Protein AF-A0ABC8QI54-F1 (afdb_monomer)

Nearest PDB structures (foldseek):
  8z7k-assembly1_A  TM=2.909E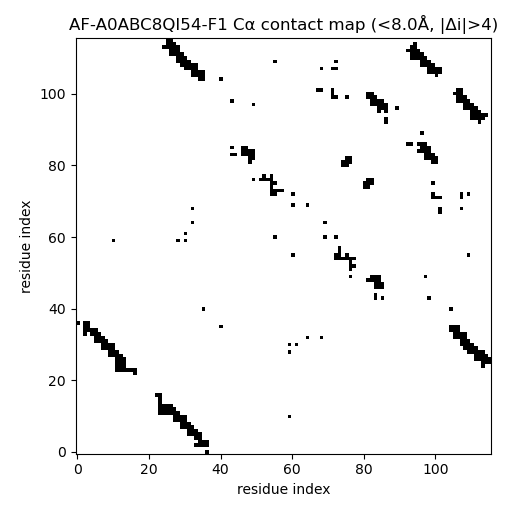-01  e=2.746E+00  Burkholderia pseudomallei K96243
  8z7k-assembly2_B  TM=2.980E-01  e=3.506E+00  Burkholderia pseudomallei K96243
  3byq-assembly1_B  TM=2.639E-01  e=9.319E+00  Bordetella bronchiseptica RB50

Mean predicted aligned error: 6.48 Å

Solvent-accessible surface area (backbone atoms only — not comparable to full-atom values): 6797 Å² total; per-residue (Å²): 133,82,68,87,45,73,50,72,47,82,49,37,40,62,82,68,80,84,87,82,87,87,77,64,65,54,22,33,32,40,37,33,44,36,33,61,60,84,66,49,51,55,60,54,70,69,35,54,64,58,87,63,65,70,57,59,61,71,87,71,57,53,88,86,52,52,71,71,54,45,50,44,48,52,35,29,34,42,94,88,39,59,32,21,39,43,45,89,76,46,95,57,85,44,78,42,27,39,40,26,75,53,73,97,64,27,32,40,36,45,36,29,55,41,63,125

Organism: NCBI:txid3058602

Sequence (116 aa):
MPPAAARFEIATLPERNDEGVPGPTDYVALIAAIRPQGPDNAIIANQPRIGEAAAVPEAFLRAWLSEAEKDALQRAAAPGGTAYNIRALTSQAAKRAIAVPLNAGEWVLYIEYVAP

Structure (mmCIF, N/CA/C/O backbone):
data_AF-A0ABC8QI54-F1
#
_entry.id   AF-A0ABC8QI54-F1
#
loop_
_atom_site.group_PDB
_atom_site.id
_atom_site.type_symbol
_atom_site.label_atom_id
_atom_site.label_alt_id
_atom_site.label_comp_id
_atom_site.label_asym_id
_atom_site.label_entity_id
_atom_site.label_seq_id
_atom_site.pdbx_PDB_ins_code
_atom_site.Cartn_x
_atom_site.Cartn_y
_atom_site.Cartn_z
_atom_site.occupancy
_atom_site.B_iso_or_equiv
_atom_site.auth_seq_id
_atom_site.auth_comp_id
_atom_site.auth_asym_id
_atom_site.auth_atom_id
_atom_site.pdbx_PDB_model_num
ATOM 1 N N . MET A 1 1 ? -9.723 -14.906 12.810 1.00 39.00 1 MET A N 1
ATOM 2 C CA . MET A 1 1 ? -10.671 -14.689 11.694 1.00 39.00 1 MET A CA 1
ATOM 3 C C . MET A 1 1 ? -9.862 -14.337 10.456 1.00 39.00 1 MET A C 1
ATOM 5 O O . MET A 1 1 ? -8.956 -13.527 10.605 1.00 39.00 1 MET A O 1
ATOM 9 N N . PRO A 1 2 ? -10.124 -14.938 9.283 1.00 41.06 2 PRO A N 1
ATOM 10 C CA . PRO A 1 2 ? -9.490 -14.514 8.035 1.00 41.06 2 PRO A CA 1
ATOM 11 C C . PRO A 1 2 ? -9.999 -13.115 7.612 1.00 41.06 2 PRO A C 1
ATOM 13 O O . PRO A 1 2 ? -11.083 -12.715 8.048 1.00 41.06 2 PRO A O 1
ATOM 16 N N . PRO A 1 3 ? -9.238 -12.352 6.803 1.00 44.66 3 PRO A N 1
ATOM 17 C CA . PRO A 1 3 ? -9.629 -11.010 6.365 1.00 44.66 3 PRO A CA 1
ATOM 18 C C . PRO A 1 3 ? -10.885 -11.050 5.479 1.00 44.66 3 PRO A C 1
ATOM 20 O O . PRO A 1 3 ? -11.038 -11.951 4.658 1.00 44.66 3 PRO A O 1
ATOM 23 N N . ALA A 1 4 ? -11.779 -10.065 5.632 1.00 62.03 4 ALA A N 1
ATOM 24 C CA . ALA A 1 4 ? -13.063 -10.029 4.919 1.00 62.03 4 ALA A CA 1
ATOM 25 C C . ALA A 1 4 ? -12.923 -9.768 3.403 1.00 62.03 4 ALA A C 1
ATOM 27 O O . ALA A 1 4 ? -13.813 -10.127 2.640 1.00 62.03 4 ALA A O 1
ATOM 28 N N . ALA A 1 5 ? -11.811 -9.171 2.967 1.00 67.75 5 ALA A N 1
ATOM 29 C CA . ALA A 1 5 ? -11.361 -9.112 1.579 1.00 67.75 5 ALA A CA 1
ATOM 30 C C . ALA A 1 5 ? -9.890 -8.671 1.569 1.00 67.75 5 ALA A C 1
ATOM 32 O O . ALA A 1 5 ? -9.529 -7.686 2.220 1.00 67.75 5 ALA A O 1
ATOM 33 N N . ALA A 1 6 ? -9.045 -9.412 0.859 1.00 80.06 6 ALA A N 1
ATOM 34 C CA . ALA A 1 6 ? -7.664 -9.037 0.594 1.00 80.06 6 ALA A CA 1
ATOM 35 C C . ALA A 1 6 ? -7.330 -9.431 -0.844 1.00 80.06 6 ALA A C 1
ATOM 37 O O . ALA A 1 6 ? -7.489 -10.593 -1.221 1.00 80.06 6 ALA A O 1
ATOM 38 N N . ARG A 1 7 ? -6.868 -8.469 -1.641 1.00 90.25 7 ARG A N 1
ATOM 39 C CA . ARG A 1 7 ? -6.270 -8.725 -2.952 1.00 90.25 7 ARG A CA 1
ATOM 40 C C . ARG A 1 7 ? -4.844 -8.219 -2.915 1.00 90.25 7 ARG A C 1
ATOM 42 O O . ARG A 1 7 ? -4.617 -7.089 -2.499 1.00 90.25 7 ARG A O 1
ATOM 49 N N . PHE A 1 8 ? -3.896 -9.054 -3.311 1.00 92.62 8 PHE A N 1
ATOM 50 C CA . PHE A 1 8 ? -2.489 -8.694 -3.299 1.00 92.62 8 PHE A CA 1
ATOM 51 C C . PHE A 1 8 ? -1.757 -9.271 -4.501 1.00 92.62 8 PHE A C 1
ATOM 53 O O . PHE A 1 8 ? -2.177 -10.271 -5.083 1.00 92.62 8 PHE A O 1
ATOM 60 N N . GLU A 1 9 ? -0.655 -8.628 -4.850 1.00 91.75 9 GLU A N 1
ATOM 61 C CA . GLU A 1 9 ? 0.228 -9.025 -5.933 1.00 91.75 9 GLU A CA 1
ATOM 62 C C . GLU A 1 9 ? 1.667 -8.701 -5.542 1.00 91.75 9 GLU A C 1
ATOM 64 O O . GLU A 1 9 ? 1.947 -7.609 -5.045 1.00 91.75 9 GLU A O 1
ATOM 69 N N . ILE A 1 10 ? 2.572 -9.652 -5.764 1.00 89.12 10 ILE A N 1
ATOM 70 C CA . ILE A 1 10 ? 4.007 -9.374 -5.761 1.00 89.12 10 ILE A CA 1
ATOM 71 C C . ILE A 1 10 ? 4.362 -8.973 -7.187 1.00 89.12 10 ILE A C 1
ATOM 73 O O . ILE A 1 10 ? 4.181 -9.759 -8.113 1.00 89.12 10 ILE A O 1
ATOM 77 N N . ALA A 1 11 ? 4.853 -7.753 -7.342 1.00 86.12 11 ALA A N 1
ATOM 78 C CA . ALA A 1 11 ? 5.286 -7.191 -8.602 1.00 86.12 11 ALA A CA 1
ATOM 79 C C . ALA A 1 11 ? 6.799 -6.984 -8.581 1.00 86.12 11 ALA A C 1
ATOM 81 O O . ALA A 1 11 ? 7.394 -6.611 -7.565 1.00 86.12 11 ALA A O 1
ATOM 82 N N . THR A 1 12 ? 7.415 -7.199 -9.732 1.00 85.31 12 THR A N 1
ATOM 83 C CA . THR A 1 12 ? 8.854 -7.070 -9.927 1.00 85.31 12 THR A CA 1
ATOM 84 C C . THR A 1 12 ? 9.132 -6.208 -11.146 1.00 85.31 12 THR A C 1
ATOM 86 O O . THR A 1 12 ? 8.425 -6.352 -12.140 1.00 85.31 12 THR A O 1
ATOM 89 N N . LEU A 1 13 ? 10.147 -5.343 -11.107 1.00 78.62 13 LEU A N 1
ATOM 90 C CA . LEU A 1 13 ? 10.568 -4.575 -12.283 1.00 78.62 13 LEU A CA 1
ATOM 91 C C . LEU A 1 13 ? 11.963 -5.013 -12.767 1.00 78.62 13 LEU A C 1
ATOM 93 O O . LEU A 1 13 ? 12.855 -5.167 -11.927 1.00 78.62 13 LEU A O 1
ATOM 97 N N . PRO A 1 14 ? 12.154 -5.168 -14.095 1.00 74.81 14 PRO A N 1
ATOM 98 C CA . PRO A 1 14 ? 11.099 -5.201 -15.118 1.00 74.81 14 PRO A CA 1
ATOM 99 C C . PRO A 1 14 ? 10.179 -6.433 -14.954 1.00 74.81 14 PRO A C 1
ATOM 101 O O . PRO A 1 14 ? 10.584 -7.460 -14.416 1.00 74.81 14 PRO A O 1
ATOM 104 N N . GLU A 1 15 ? 8.919 -6.329 -15.395 1.00 70.44 15 GLU A N 1
ATOM 105 C CA . GLU A 1 15 ? 7.935 -7.428 -15.273 1.00 70.44 15 GLU A CA 1
ATOM 106 C C . GLU A 1 15 ? 8.115 -8.528 -16.319 1.00 70.44 15 GLU A C 1
ATOM 108 O O . GLU A 1 15 ? 7.675 -9.662 -16.130 1.00 70.44 15 GLU A O 1
ATOM 113 N N . ARG A 1 16 ? 8.732 -8.186 -17.450 1.00 67.56 16 ARG A N 1
ATOM 114 C CA . ARG A 1 16 ? 9.054 -9.118 -18.525 1.00 67.56 16 ARG A CA 1
ATOM 115 C C . ARG A 1 16 ? 10.549 -9.097 -18.754 1.00 67.56 16 ARG A C 1
ATOM 117 O O . ARG A 1 16 ? 11.149 -8.031 -18.854 1.00 67.56 16 ARG A O 1
ATOM 124 N N . ASN A 1 17 ? 11.099 -10.295 -18.869 1.00 60.59 17 ASN A N 1
ATOM 125 C CA . ASN A 1 17 ? 12.465 -10.523 -19.296 1.00 60.59 17 ASN A CA 1
ATOM 126 C C . ASN A 1 17 ? 12.377 -11.098 -20.705 1.00 60.59 17 ASN A C 1
ATOM 128 O O . ASN A 1 17 ? 11.997 -12.261 -20.858 1.00 60.59 17 ASN A O 1
ATOM 132 N N . ASP A 1 18 ? 12.667 -10.295 -21.723 1.00 59.47 18 ASP A N 1
ATOM 133 C CA . ASP A 1 18 ? 12.796 -10.835 -23.074 1.00 59.47 18 ASP A CA 1
ATOM 134 C C . ASP A 1 18 ? 14.065 -11.724 -23.142 1.00 59.47 18 ASP A C 1
ATOM 136 O O . ASP A 1 18 ? 15.102 -11.393 -22.572 1.00 59.47 18 ASP A O 1
ATOM 140 N N . GLU A 1 19 ? 13.881 -12.911 -23.737 1.00 48.25 19 GLU A N 1
ATOM 141 C CA . GLU A 1 19 ? 14.729 -14.117 -23.896 1.00 48.25 19 GLU A CA 1
ATOM 142 C C . GLU A 1 19 ? 16.071 -14.246 -23.120 1.00 48.25 19 GLU A C 1
ATOM 144 O O . GLU A 1 19 ? 17.074 -13.627 -23.464 1.00 48.25 19 GLU A O 1
ATOM 149 N N . GLY A 1 20 ? 16.131 -15.199 -22.159 1.00 49.34 20 GLY A N 1
ATOM 150 C CA . GLY A 1 20 ? 17.398 -15.798 -21.670 1.00 49.34 20 GLY A CA 1
ATOM 151 C C . GLY A 1 20 ? 17.681 -15.861 -20.149 1.00 49.34 20 GLY A C 1
ATOM 152 O O . GLY A 1 20 ? 18.794 -16.222 -19.793 1.00 49.34 20 GLY A O 1
ATOM 153 N N . VAL A 1 21 ? 16.713 -15.504 -19.284 1.00 47.28 21 VAL A N 1
ATOM 154 C CA . VAL A 1 21 ? 16.605 -15.609 -17.788 1.00 47.28 21 VAL A CA 1
ATOM 155 C C . VAL A 1 21 ? 17.874 -16.031 -16.996 1.00 47.28 21 VAL A C 1
ATOM 157 O O . VAL A 1 21 ? 18.279 -17.191 -17.099 1.00 47.28 21 VAL A O 1
ATOM 160 N N . PRO A 1 22 ? 18.453 -15.174 -16.113 1.00 49.12 22 PRO A N 1
ATOM 161 C CA . PRO A 1 22 ? 17.812 -14.674 -14.868 1.00 49.12 22 PRO A CA 1
ATOM 162 C C . PRO A 1 22 ? 17.962 -13.148 -14.638 1.00 49.12 22 PRO A C 1
ATOM 164 O O . PRO A 1 22 ? 18.954 -12.571 -15.054 1.00 49.12 22 PRO A O 1
ATOM 167 N N . GLY A 1 23 ? 17.079 -12.399 -13.961 1.00 53.88 23 GLY A N 1
ATOM 168 C CA . GLY A 1 23 ? 15.827 -12.650 -13.232 1.00 53.88 23 GLY A CA 1
ATOM 169 C C . GLY A 1 23 ? 15.158 -11.295 -12.870 1.00 53.88 23 GLY A C 1
ATOM 170 O O . GLY A 1 23 ? 15.750 -10.248 -13.122 1.00 53.88 23 GLY A O 1
ATOM 171 N N . PRO A 1 24 ? 13.922 -11.269 -12.336 1.00 59.00 24 PRO A N 1
ATOM 172 C CA . PRO A 1 24 ? 13.188 -10.025 -12.088 1.00 59.00 24 PRO A CA 1
ATOM 173 C C . PRO A 1 24 ? 13.525 -9.426 -10.708 1.00 59.00 24 PRO A C 1
ATOM 175 O O . PRO A 1 24 ? 12.831 -9.706 -9.732 1.00 59.00 24 PRO A O 1
ATOM 178 N N . THR A 1 25 ? 14.620 -8.670 -10.569 1.00 62.56 25 THR A N 1
ATOM 179 C CA . THR A 1 25 ? 15.130 -8.345 -9.214 1.00 62.56 25 THR A CA 1
ATOM 180 C C . THR A 1 25 ? 15.794 -6.986 -9.011 1.00 62.56 25 THR A C 1
ATOM 182 O O . THR A 1 25 ? 16.386 -6.783 -7.955 1.00 62.56 25 THR A O 1
ATOM 185 N N . ASP A 1 26 ? 15.663 -6.020 -9.919 1.00 67.81 26 ASP A N 1
ATOM 186 C CA . ASP A 1 26 ? 16.087 -4.653 -9.564 1.00 67.81 26 ASP A CA 1
ATOM 187 C C . ASP A 1 26 ? 15.107 -4.027 -8.573 1.00 67.81 26 ASP A C 1
ATOM 189 O O . ASP A 1 26 ? 15.486 -3.275 -7.676 1.00 67.81 26 ASP A O 1
ATOM 193 N N . TYR A 1 27 ? 13.831 -4.383 -8.711 1.00 78.69 27 TYR A N 1
ATOM 194 C CA . TYR A 1 27 ? 12.774 -3.886 -7.855 1.00 78.69 27 TYR A CA 1
ATOM 195 C C . TYR A 1 27 ? 11.778 -4.993 -7.531 1.00 78.69 27 TYR A C 1
ATOM 197 O O . TYR A 1 27 ? 11.260 -5.633 -8.442 1.00 78.69 27 TYR A O 1
ATOM 205 N N . VAL A 1 28 ? 11.470 -5.194 -6.249 1.00 88.75 28 VAL A N 1
ATOM 206 C CA . VAL A 1 28 ? 10.458 -6.150 -5.780 1.00 88.75 28 VAL A CA 1
ATOM 207 C C . VAL A 1 28 ? 9.541 -5.456 -4.783 1.00 88.75 28 VAL A C 1
ATOM 209 O O . VAL A 1 28 ? 10.008 -4.973 -3.747 1.00 88.75 28 VAL A O 1
ATOM 212 N N . ALA A 1 29 ? 8.238 -5.446 -5.067 1.00 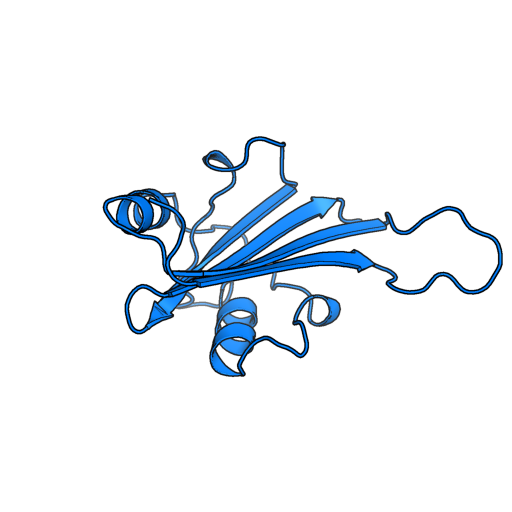91.50 29 ALA A N 1
ATOM 213 C CA . ALA A 1 29 ? 7.232 -4.882 -4.181 1.00 91.50 29 ALA A CA 1
ATOM 214 C C . ALA A 1 29 ? 5.985 -5.769 -4.050 1.00 91.50 29 ALA A C 1
ATOM 216 O O . ALA A 1 29 ? 5.540 -6.390 -5.008 1.00 91.50 29 ALA A O 1
ATOM 217 N N . LEU A 1 30 ? 5.389 -5.796 -2.861 1.00 93.94 30 LEU A N 1
ATOM 218 C CA . LEU A 1 30 ? 4.036 -6.283 -2.619 1.00 93.94 30 LEU A CA 1
ATOM 219 C C . LEU A 1 30 ? 3.073 -5.095 -2.656 1.00 93.94 30 LEU A C 1
ATOM 221 O O . LEU A 1 30 ? 3.249 -4.125 -1.917 1.00 93.94 30 LEU A O 1
ATOM 225 N N . ILE A 1 31 ? 2.024 -5.209 -3.462 1.00 94.88 31 ILE A N 1
ATOM 226 C CA . ILE A 1 31 ? 0.890 -4.286 -3.469 1.00 94.88 31 ILE A CA 1
ATOM 227 C C . ILE A 1 31 ? -0.326 -5.037 -2.954 1.00 94.88 31 ILE A C 1
ATOM 229 O O . ILE A 1 31 ? -0.591 -6.153 -3.400 1.00 94.88 31 ILE A O 1
ATOM 233 N N . ALA A 1 32 ? -1.078 -4.442 -2.031 1.00 94.88 32 ALA A N 1
ATOM 234 C CA . ALA A 1 32 ? -2.287 -5.062 -1.503 1.00 94.88 32 ALA A CA 1
ATOM 235 C C . ALA A 1 32 ? -3.405 -4.046 -1.267 1.00 94.88 32 ALA A C 1
ATOM 237 O O . ALA A 1 32 ? -3.146 -2.952 -0.787 1.00 94.88 32 ALA A O 1
ATOM 238 N N . ALA A 1 33 ? -4.646 -4.437 -1.533 1.00 94.44 33 ALA A N 1
ATOM 239 C CA . ALA A 1 33 ? -5.849 -3.768 -1.054 1.00 94.44 33 ALA A CA 1
ATOM 240 C C . ALA A 1 33 ? -6.502 -4.660 0.005 1.00 94.44 33 ALA A C 1
ATOM 242 O O . ALA A 1 33 ? -6.768 -5.842 -0.249 1.00 94.44 33 ALA A O 1
ATOM 243 N N . ILE A 1 34 ? -6.710 -4.123 1.207 1.00 93.06 34 ILE A N 1
ATOM 244 C CA . ILE A 1 34 ? -7.158 -4.892 2.369 1.00 93.06 34 ILE A CA 1
ATOM 245 C C . ILE A 1 34 ? -8.260 -4.173 3.144 1.00 93.06 34 ILE A C 1
ATOM 247 O O . ILE A 1 34 ? -8.313 -2.946 3.212 1.00 93.06 34 ILE A O 1
ATOM 251 N N . ARG A 1 35 ? -9.094 -4.965 3.820 1.00 92.62 35 ARG A N 1
ATOM 252 C CA . ARG A 1 35 ? -10.024 -4.490 4.850 1.00 92.62 35 ARG A CA 1
ATOM 253 C C . ARG A 1 35 ? -9.735 -5.202 6.181 1.00 92.62 35 ARG A C 1
ATOM 255 O O . ARG A 1 35 ? -10.301 -6.279 6.422 1.00 92.62 35 ARG A O 1
ATOM 262 N N . PRO A 1 36 ? -8.838 -4.649 7.024 1.00 87.00 36 PRO A N 1
ATOM 263 C CA . PRO A 1 36 ? -8.477 -5.234 8.312 1.00 87.00 36 PRO A CA 1
ATOM 264 C C . PRO A 1 36 ? -9.709 -5.437 9.199 1.00 87.00 36 PRO A C 1
ATOM 266 O O . PRO A 1 36 ? -10.682 -4.689 9.107 1.00 87.00 36 PRO A O 1
ATOM 269 N N . GLN A 1 37 ? -9.682 -6.458 10.055 1.00 82.75 37 GLN A N 1
ATOM 270 C CA . GLN A 1 37 ? -10.777 -6.771 10.975 1.00 82.75 37 GLN A CA 1
ATOM 271 C C . GLN A 1 37 ? -10.335 -6.553 12.421 1.00 82.75 37 GLN A C 1
ATOM 273 O O . GLN A 1 37 ? -9.168 -6.726 12.763 1.00 82.75 37 GLN A O 1
ATOM 278 N N . GLY A 1 38 ? -11.283 -6.196 13.289 1.00 81.50 38 GLY A N 1
ATOM 279 C CA . GLY A 1 38 ? -11.005 -6.021 14.714 1.00 81.50 38 GLY A CA 1
ATOM 280 C C . GLY A 1 38 ? -9.916 -4.965 14.980 1.00 81.50 38 GLY A C 1
ATOM 281 O O . GLY A 1 38 ? -10.002 -3.863 14.433 1.00 81.50 38 GLY A O 1
ATOM 282 N N . PRO A 1 39 ? -8.911 -5.253 15.830 1.00 86.56 39 PRO A N 1
ATOM 283 C CA . PRO A 1 39 ? -7.928 -4.257 16.254 1.00 86.56 39 PRO A CA 1
ATOM 284 C C . PRO A 1 39 ? -6.892 -3.909 15.175 1.00 86.56 39 PRO A C 1
ATOM 286 O O . PRO A 1 39 ? -6.188 -2.913 15.328 1.00 86.56 39 PRO A O 1
ATOM 289 N N . ASP A 1 40 ? -6.799 -4.674 14.084 1.00 87.94 40 ASP A N 1
ATOM 290 C CA . ASP A 1 40 ? -5.733 -4.531 13.083 1.00 87.94 40 ASP A CA 1
ATOM 291 C C . ASP A 1 40 ? -5.718 -3.144 12.425 1.00 87.94 40 ASP A C 1
ATOM 293 O O . ASP A 1 40 ? -4.656 -2.580 12.163 1.00 87.94 40 ASP A O 1
ATOM 297 N N . ASN A 1 41 ? -6.895 -2.537 12.242 1.00 89.25 41 ASN A N 1
ATOM 298 C CA . ASN A 1 41 ? -7.017 -1.163 11.755 1.00 89.25 41 ASN A CA 1
ATOM 299 C C . ASN A 1 41 ? -6.298 -0.161 12.678 1.00 89.25 41 ASN A C 1
ATOM 301 O O . ASN A 1 41 ? -5.595 0.734 12.213 1.00 89.25 41 ASN A O 1
ATOM 305 N N . ALA A 1 42 ? -6.441 -0.337 13.995 1.00 91.25 42 ALA A N 1
ATOM 306 C CA . ALA A 1 42 ? -5.769 0.498 14.984 1.00 91.25 42 ALA A CA 1
ATOM 307 C C . ALA A 1 42 ? -4.262 0.207 15.041 1.00 91.25 42 ALA A C 1
ATOM 309 O O . ALA A 1 42 ? -3.474 1.131 15.212 1.00 91.25 42 ALA A O 1
ATOM 310 N N . ILE A 1 43 ? -3.844 -1.049 14.845 1.00 93.62 43 ILE A N 1
ATOM 311 C CA . ILE A 1 43 ? -2.421 -1.426 14.793 1.00 93.62 43 ILE A CA 1
ATOM 312 C C . ILE A 1 43 ? -1.704 -0.687 13.656 1.00 93.62 43 ILE A C 1
ATOM 314 O O . ILE A 1 43 ? -0.620 -0.139 13.876 1.00 93.62 43 ILE A O 1
ATOM 318 N N . ILE A 1 44 ? -2.318 -0.634 12.467 1.00 93.38 44 ILE A N 1
ATOM 319 C CA . ILE A 1 44 ? -1.785 0.101 11.310 1.00 93.38 44 ILE A CA 1
ATOM 320 C C . ILE A 1 44 ? -1.798 1.611 11.581 1.00 93.38 44 ILE A C 1
ATOM 322 O O . ILE A 1 44 ? -0.781 2.277 11.397 1.00 93.38 44 ILE A O 1
ATOM 326 N N . ALA A 1 45 ? -2.919 2.157 12.061 1.00 92.06 45 ALA A N 1
ATOM 327 C CA . ALA A 1 45 ? -3.069 3.594 12.300 1.00 92.06 45 ALA A CA 1
ATOM 328 C C . ALA A 1 45 ? -2.175 4.143 13.432 1.00 92.06 45 ALA A C 1
ATOM 330 O O . ALA A 1 45 ? -1.900 5.341 13.459 1.00 92.06 45 ALA A O 1
ATOM 331 N N . ASN A 1 46 ? -1.713 3.285 14.346 1.00 95.25 46 ASN A N 1
ATOM 332 C CA . ASN A 1 46 ? -0.780 3.641 15.418 1.00 95.25 46 ASN A CA 1
ATOM 333 C C . ASN A 1 46 ? 0.691 3.634 14.975 1.00 95.25 46 ASN A C 1
ATOM 335 O O . ASN A 1 46 ? 1.564 4.000 15.764 1.00 95.25 46 ASN A O 1
ATOM 339 N N . GLN A 1 47 ? 0.991 3.218 13.741 1.00 95.25 47 GLN A N 1
ATOM 340 C CA . GLN A 1 47 ? 2.348 3.321 13.216 1.00 95.25 47 GLN A CA 1
ATOM 341 C C . GLN A 1 47 ? 2.742 4.789 12.975 1.00 95.25 47 GLN A C 1
ATOM 343 O O . GLN A 1 47 ? 1.878 5.645 12.765 1.00 95.25 47 GLN A O 1
ATOM 348 N N . PRO A 1 48 ? 4.046 5.116 12.965 1.00 93.44 48 PRO A N 1
ATOM 349 C CA . PRO A 1 48 ? 4.501 6.456 12.613 1.00 93.44 48 PRO A CA 1
ATOM 350 C C . PRO A 1 48 ? 4.022 6.865 11.215 1.00 93.44 48 PRO A C 1
ATOM 352 O O . PRO A 1 48 ? 3.968 6.043 10.300 1.00 93.44 48 PRO A O 1
ATOM 355 N N . ARG A 1 49 ? 3.721 8.152 11.015 1.00 91.56 49 ARG A N 1
ATOM 356 C CA . ARG A 1 49 ? 3.501 8.705 9.669 1.00 91.56 49 ARG A CA 1
ATOM 357 C C . ARG A 1 49 ? 4.762 8.555 8.821 1.00 91.56 49 ARG A C 1
ATOM 359 O O . ARG A 1 49 ? 5.871 8.561 9.360 1.00 91.56 49 ARG A O 1
ATOM 366 N N . ILE A 1 50 ? 4.608 8.431 7.502 1.00 86.88 50 ILE A N 1
ATOM 367 C CA . ILE A 1 50 ? 5.784 8.442 6.624 1.00 86.88 50 ILE A CA 1
ATOM 368 C C . ILE A 1 50 ? 6.449 9.823 6.697 1.00 86.88 50 ILE A C 1
ATOM 370 O O . ILE A 1 50 ? 5.771 10.845 6.639 1.00 86.88 50 ILE A O 1
ATOM 374 N N . GLY A 1 51 ? 7.773 9.845 6.847 1.00 69.75 51 GLY A N 1
ATOM 375 C CA . GLY A 1 51 ? 8.587 11.054 6.671 1.00 69.75 51 GLY A CA 1
ATOM 376 C C . GLY A 1 51 ? 9.244 11.130 5.290 1.00 69.75 51 GLY A C 1
ATOM 377 O O . GLY A 1 51 ? 9.904 12.113 4.972 1.00 69.75 51 GLY A O 1
ATOM 378 N N . GLU A 1 52 ? 9.099 10.076 4.484 1.00 67.69 52 GLU A N 1
ATOM 379 C CA . GLU A 1 52 ? 9.705 9.950 3.160 1.00 67.69 52 GLU A CA 1
ATOM 380 C C . GLU A 1 52 ? 8.786 10.562 2.094 1.00 67.69 52 GLU A C 1
ATOM 382 O O . GLU A 1 52 ? 7.600 10.246 2.036 1.00 67.69 52 GLU A O 1
ATOM 387 N N . ALA A 1 53 ? 9.347 11.417 1.233 1.00 65.38 53 ALA A N 1
ATOM 388 C CA . ALA A 1 53 ? 8.616 12.137 0.183 1.00 65.38 53 ALA A CA 1
ATOM 389 C C . ALA A 1 53 ? 8.516 11.368 -1.152 1.00 65.38 53 ALA A C 1
ATOM 391 O O . ALA A 1 53 ? 7.974 11.881 -2.130 1.00 65.38 53 ALA A O 1
ATOM 392 N N . ALA A 1 54 ? 9.067 10.153 -1.232 1.00 80.50 54 ALA A N 1
ATOM 393 C CA . ALA A 1 54 ? 9.103 9.407 -2.482 1.00 80.50 54 ALA A CA 1
ATOM 394 C C . ALA A 1 54 ? 7.720 8.833 -2.818 1.00 80.50 54 ALA A C 1
ATOM 396 O O . ALA A 1 54 ? 7.153 8.062 -2.040 1.00 80.50 54 ALA A O 1
ATOM 397 N N . ALA A 1 55 ? 7.211 9.161 -4.005 1.00 84.62 55 ALA A N 1
ATOM 398 C CA . ALA A 1 55 ? 5.989 8.570 -4.537 1.00 84.62 55 ALA A CA 1
ATOM 399 C C . ALA A 1 55 ? 6.146 7.055 -4.769 1.00 84.62 55 ALA A C 1
ATOM 401 O O . ALA A 1 55 ? 7.259 6.522 -4.889 1.00 84.62 55 ALA A O 1
ATOM 402 N N . VAL A 1 56 ? 5.021 6.344 -4.820 1.00 88.56 56 VAL A N 1
ATOM 403 C CA . VAL A 1 56 ? 4.987 4.966 -5.325 1.00 88.56 56 VAL A CA 1
ATOM 404 C C . VAL A 1 56 ? 5.187 5.021 -6.844 1.00 88.56 56 VAL A C 1
ATOM 406 O O . VAL A 1 56 ? 4.476 5.788 -7.496 1.00 88.56 56 VAL A O 1
ATOM 409 N N . PRO A 1 57 ? 6.136 4.263 -7.426 1.00 87.44 57 PRO A N 1
ATOM 410 C CA .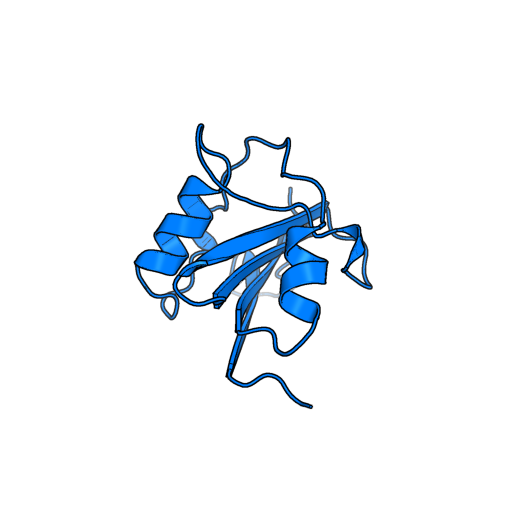 PRO A 1 57 ? 6.337 4.275 -8.871 1.00 87.44 57 PRO A CA 1
ATOM 411 C C . PRO A 1 57 ? 5.061 3.865 -9.609 1.00 87.44 57 PRO A C 1
ATOM 413 O O . PRO A 1 57 ? 4.429 2.874 -9.243 1.00 87.44 57 PRO A O 1
ATOM 416 N N . GLU A 1 58 ? 4.715 4.584 -10.679 1.00 89.06 58 GLU A N 1
ATOM 417 C CA . GLU A 1 58 ? 3.502 4.319 -11.471 1.00 89.06 58 GLU A CA 1
ATOM 418 C C . GLU A 1 58 ? 3.443 2.886 -11.988 1.00 89.06 58 GLU A C 1
ATOM 420 O O . GLU A 1 58 ? 2.373 2.283 -12.023 1.00 89.06 58 GLU A O 1
ATOM 425 N N . ALA A 1 59 ? 4.607 2.313 -12.306 1.00 86.38 59 ALA A N 1
ATOM 426 C CA . ALA A 1 59 ? 4.719 0.931 -12.731 1.00 86.38 59 ALA A CA 1
ATOM 427 C C . ALA A 1 59 ? 4.078 -0.033 -11.726 1.00 86.38 59 ALA A C 1
ATOM 429 O O . ALA A 1 59 ? 3.503 -1.014 -12.161 1.00 86.38 59 ALA A O 1
ATOM 430 N N . PHE A 1 60 ? 4.082 0.247 -10.415 1.00 89.25 60 PHE A N 1
ATOM 431 C CA . PHE A 1 60 ? 3.467 -0.604 -9.387 1.00 89.25 60 PHE A CA 1
ATOM 432 C C . PHE A 1 60 ? 1.957 -0.407 -9.201 1.00 89.25 60 PHE A C 1
ATOM 434 O O . PHE A 1 60 ? 1.329 -1.207 -8.506 1.00 89.25 60 PHE A O 1
ATOM 441 N N . LEU A 1 61 ? 1.339 0.574 -9.861 1.00 91.38 61 LEU A N 1
ATOM 442 C CA . LEU A 1 61 ? -0.105 0.810 -9.800 1.00 91.38 61 LEU A CA 1
ATOM 443 C C . LEU A 1 61 ? -0.851 -0.228 -10.649 1.00 91.38 61 LEU A C 1
ATOM 445 O O . LEU A 1 61 ? -1.077 -0.059 -11.845 1.00 91.38 61 LEU A O 1
ATOM 449 N N . ARG A 1 62 ? -1.221 -1.343 -10.015 1.00 91.75 62 ARG A N 1
ATOM 450 C CA . ARG A 1 62 ? -1.829 -2.495 -10.688 1.00 91.75 62 ARG A CA 1
ATOM 451 C C . ARG A 1 62 ? -3.151 -2.129 -11.365 1.00 91.75 62 ARG A C 1
ATOM 453 O O . ARG A 1 62 ? -3.960 -1.383 -10.815 1.00 91.75 62 ARG A O 1
ATOM 460 N N . ALA A 1 63 ? -3.430 -2.750 -12.512 1.00 92.19 63 ALA A N 1
ATOM 461 C CA . ALA A 1 63 ? -4.670 -2.531 -13.265 1.00 92.19 63 ALA A CA 1
ATOM 462 C C . ALA A 1 63 ? -5.942 -2.877 -12.472 1.00 92.19 63 ALA A C 1
ATOM 464 O O . ALA A 1 63 ? -7.009 -2.342 -12.754 1.00 92.19 63 ALA A O 1
ATOM 465 N N . TRP A 1 64 ? -5.830 -3.774 -11.490 1.00 93.88 64 TRP A N 1
ATOM 466 C CA . TRP A 1 64 ? -6.949 -4.183 -10.651 1.00 93.88 64 TRP A CA 1
ATOM 467 C C . TRP A 1 64 ? -7.233 -3.264 -9.467 1.00 93.88 64 TRP A C 1
ATOM 469 O O . TRP A 1 64 ? -8.272 -3.441 -8.830 1.00 93.88 64 TRP A O 1
ATOM 479 N N . LEU A 1 65 ? -6.335 -2.326 -9.159 1.00 93.44 65 LEU A N 1
ATOM 480 C CA . LEU A 1 65 ? -6.636 -1.266 -8.210 1.00 93.44 65 LEU A CA 1
ATOM 481 C C . LEU A 1 65 ? -7.712 -0.363 -8.815 1.00 93.44 65 LEU A C 1
ATOM 483 O O . LEU A 1 65 ? -7.668 -0.015 -9.998 1.00 93.44 65 LEU A O 1
ATOM 487 N N . SER A 1 66 ? -8.662 0.039 -7.988 1.00 93.38 66 SER A N 1
ATOM 488 C CA . SER A 1 66 ? -9.571 1.137 -8.279 1.00 93.38 66 SER A CA 1
ATOM 489 C C . SER A 1 66 ? -8.803 2.452 -8.436 1.00 93.38 66 SER A C 1
ATOM 491 O O . SER A 1 66 ? -7.705 2.627 -7.905 1.00 93.38 66 SER A O 1
ATOM 493 N N . GLU A 1 67 ? -9.406 3.417 -9.127 1.00 93.25 67 GLU A N 1
ATOM 494 C CA . GLU A 1 67 ? -8.809 4.749 -9.287 1.00 93.25 67 GLU A CA 1
ATOM 495 C C . GLU A 1 67 ? -8.552 5.429 -7.935 1.00 93.25 67 GLU A C 1
ATOM 497 O O . GLU A 1 67 ? -7.505 6.034 -7.743 1.00 93.25 67 GLU A O 1
ATOM 502 N N . ALA A 1 68 ? -9.440 5.235 -6.953 1.00 92.00 68 ALA A N 1
ATOM 503 C CA . ALA A 1 68 ? -9.248 5.762 -5.602 1.00 92.00 68 ALA A CA 1
ATOM 504 C C . ALA A 1 68 ? -8.008 5.172 -4.902 1.00 92.00 68 ALA A C 1
ATOM 506 O O . ALA A 1 68 ? -7.298 5.893 -4.204 1.00 92.00 68 ALA A O 1
ATOM 507 N N . GLU A 1 69 ? -7.727 3.880 -5.092 1.00 94.06 69 GLU A N 1
ATOM 508 C CA . GLU A 1 69 ? -6.538 3.225 -4.532 1.00 94.06 69 GLU A CA 1
ATOM 509 C C . GLU A 1 69 ? -5.250 3.696 -5.216 1.00 94.06 69 GLU A C 1
ATOM 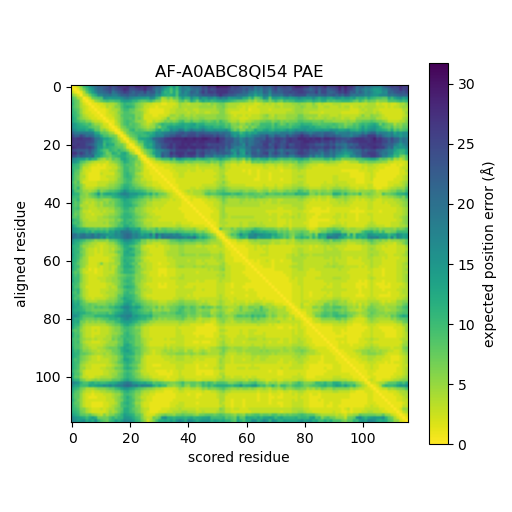511 O O . GLU A 1 69 ? -4.256 3.957 -4.534 1.00 94.06 69 GLU A O 1
ATOM 516 N N . LYS A 1 70 ? -5.265 3.850 -6.547 1.00 94.19 70 LYS A N 1
ATOM 517 C CA . LYS A 1 70 ? -4.121 4.384 -7.306 1.00 94.19 70 LYS A CA 1
ATOM 518 C C . LYS A 1 70 ? -3.799 5.814 -6.876 1.00 94.19 70 LYS A C 1
ATOM 520 O O . LYS A 1 70 ? -2.657 6.107 -6.523 1.00 94.19 70 LYS A O 1
ATOM 525 N N . ASP A 1 71 ? -4.823 6.661 -6.810 1.00 92.00 71 ASP A N 1
ATOM 526 C CA . ASP A 1 71 ? -4.733 8.041 -6.337 1.00 92.00 71 ASP A CA 1
ATOM 527 C C . ASP A 1 71 ? -4.156 8.131 -4.921 1.00 92.00 71 ASP A C 1
ATOM 529 O O . ASP A 1 71 ? -3.328 8.998 -4.630 1.00 92.00 71 ASP A O 1
ATOM 533 N N . ALA A 1 72 ? -4.615 7.255 -4.024 1.00 91.88 72 ALA A N 1
ATOM 534 C CA . ALA A 1 72 ? -4.171 7.221 -2.638 1.00 91.88 72 ALA A CA 1
ATOM 535 C C . ALA A 1 72 ? -2.677 6.872 -2.542 1.00 91.88 72 ALA A C 1
ATOM 537 O O . ALA A 1 72 ? -1.939 7.548 -1.823 1.00 91.88 72 ALA A O 1
ATOM 538 N N . LEU A 1 73 ? -2.209 5.879 -3.307 1.00 91.62 73 LEU A N 1
ATOM 539 C CA . LEU A 1 73 ? -0.787 5.525 -3.378 1.00 91.62 73 LEU A CA 1
ATOM 540 C C . LEU A 1 73 ? 0.070 6.655 -3.962 1.00 91.62 73 LEU A C 1
ATOM 542 O O . LEU A 1 73 ? 1.140 6.948 -3.427 1.00 91.62 73 LEU A O 1
ATOM 546 N N . GLN A 1 74 ? -0.394 7.320 -5.022 1.00 90.44 74 GLN A N 1
ATOM 547 C CA . GLN A 1 74 ? 0.331 8.437 -5.637 1.00 90.44 74 GLN A CA 1
ATOM 548 C C . GLN A 1 74 ? 0.439 9.644 -4.698 1.00 90.44 74 GLN A C 1
ATOM 550 O O . GLN A 1 74 ? 1.488 10.281 -4.613 1.00 90.44 74 GLN A O 1
ATOM 555 N N . ARG A 1 75 ? -0.630 9.944 -3.951 1.00 87.44 75 ARG A N 1
ATOM 556 C CA . ARG A 1 75 ? -0.682 11.081 -3.020 1.00 87.44 75 ARG A CA 1
ATOM 557 C C . ARG A 1 75 ? -0.133 10.770 -1.628 1.00 87.44 75 ARG A C 1
ATOM 559 O O . ARG A 1 75 ? -0.026 11.687 -0.817 1.00 87.44 75 ARG A O 1
ATOM 566 N N . ALA A 1 76 ? 0.252 9.524 -1.351 1.00 86.81 76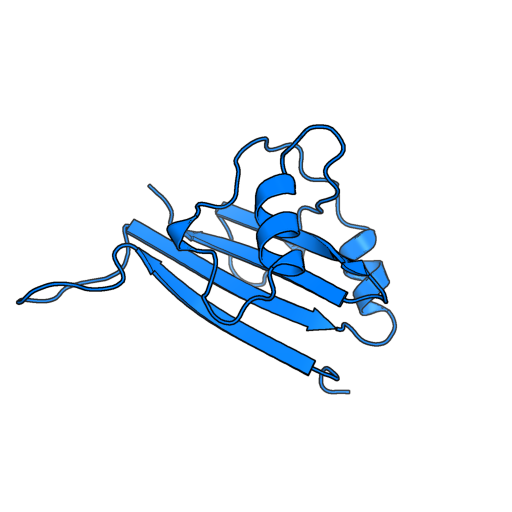 ALA A N 1
ATOM 567 C CA . ALA A 1 76 ? 0.724 9.070 -0.042 1.00 86.81 76 ALA A CA 1
ATOM 568 C C . ALA A 1 76 ? 1.857 9.937 0.536 1.00 86.81 76 ALA A C 1
ATOM 570 O O . ALA A 1 76 ? 1.872 10.203 1.736 1.00 86.81 76 ALA A O 1
ATOM 571 N N . ALA A 1 77 ? 2.770 10.391 -0.329 1.00 76.81 77 ALA A N 1
ATOM 572 C CA . ALA A 1 77 ? 3.940 11.195 0.025 1.00 76.81 77 ALA A CA 1
ATOM 573 C C . ALA A 1 77 ? 3.811 12.693 -0.313 1.00 76.81 77 ALA A C 1
ATOM 575 O O . ALA A 1 77 ? 4.757 13.458 -0.120 1.00 76.81 77 ALA A O 1
ATOM 576 N N . ALA A 1 78 ? 2.650 13.127 -0.814 1.00 82.25 78 ALA A N 1
ATOM 577 C CA . ALA A 1 78 ? 2.386 14.529 -1.116 1.00 82.25 78 ALA A CA 1
ATOM 578 C C . ALA A 1 78 ? 2.065 15.335 0.164 1.00 82.25 78 ALA A C 1
ATOM 580 O O . ALA A 1 78 ? 1.597 14.762 1.153 1.00 82.25 78 ALA A O 1
ATOM 581 N N . PRO A 1 79 ? 2.240 16.672 0.166 1.00 75.06 79 PRO A N 1
ATOM 582 C CA . PRO A 1 79 ? 1.775 17.524 1.262 1.00 75.06 79 PRO A CA 1
ATOM 583 C C . PRO A 1 79 ? 0.271 17.336 1.524 1.00 75.06 79 PRO A C 1
ATOM 585 O O . PRO A 1 79 ? -0.544 17.469 0.614 1.00 75.06 79 PRO A O 1
ATOM 588 N N . GLY A 1 80 ? -0.099 17.011 2.766 1.00 75.88 80 GLY A N 1
ATOM 589 C CA . GLY A 1 80 ? -1.483 16.678 3.144 1.00 75.88 80 GLY A CA 1
ATOM 590 C C . GLY A 1 80 ? -1.889 15.222 2.874 1.00 75.88 80 GLY A C 1
ATOM 591 O O . GLY A 1 80 ? -2.982 14.810 3.265 1.00 75.88 80 GLY A O 1
ATOM 592 N N . GLY A 1 81 ? -1.007 14.430 2.260 1.00 82.50 81 GLY A N 1
ATOM 593 C CA . GLY A 1 81 ? -1.130 12.983 2.149 1.00 82.50 81 GLY A CA 1
ATOM 594 C C . GLY A 1 81 ? -1.131 12.305 3.517 1.00 82.50 81 GLY A C 1
ATOM 595 O O . GLY A 1 81 ? -0.541 12.775 4.490 1.00 82.50 81 GLY A O 1
ATOM 596 N N . THR A 1 82 ? -1.840 11.186 3.602 1.00 88.25 82 THR A N 1
ATOM 597 C CA . THR A 1 82 ? -2.021 10.421 4.835 1.00 88.25 82 THR A CA 1
ATOM 598 C C . THR A 1 82 ? -1.480 9.025 4.585 1.00 88.25 82 THR A C 1
ATOM 600 O O . THR A 1 82 ? -2.159 8.208 3.988 1.00 88.25 82 THR A O 1
ATOM 603 N N . ALA A 1 83 ? -0.265 8.738 5.041 1.00 92.88 83 ALA A N 1
ATOM 604 C CA . ALA A 1 83 ? 0.332 7.409 4.943 1.00 92.88 83 ALA A CA 1
ATOM 605 C C . ALA A 1 83 ? 1.085 7.059 6.229 1.00 92.88 83 ALA A C 1
ATOM 607 O O . ALA A 1 83 ? 1.547 7.944 6.957 1.00 92.88 83 ALA A O 1
ATOM 608 N N . TYR A 1 84 ? 1.198 5.766 6.510 1.00 94.06 84 TYR A N 1
ATOM 609 C CA . TYR A 1 84 ? 1.823 5.226 7.714 1.00 94.06 84 TYR A CA 1
ATOM 610 C C . TYR A 1 84 ? 2.976 4.298 7.345 1.00 94.06 84 TYR A C 1
ATOM 612 O O . TYR A 1 84 ? 2.847 3.488 6.432 1.00 94.06 84 TYR A O 1
ATOM 620 N N . ASN A 1 85 ? 4.095 4.408 8.057 1.00 94.06 85 ASN A N 1
ATOM 621 C CA . ASN A 1 85 ? 5.268 3.559 7.897 1.00 94.06 85 ASN A CA 1
ATOM 622 C C . ASN A 1 85 ? 5.053 2.243 8.653 1.00 94.06 85 ASN A C 1
ATOM 624 O O . ASN A 1 85 ? 5.228 2.180 9.867 1.00 94.06 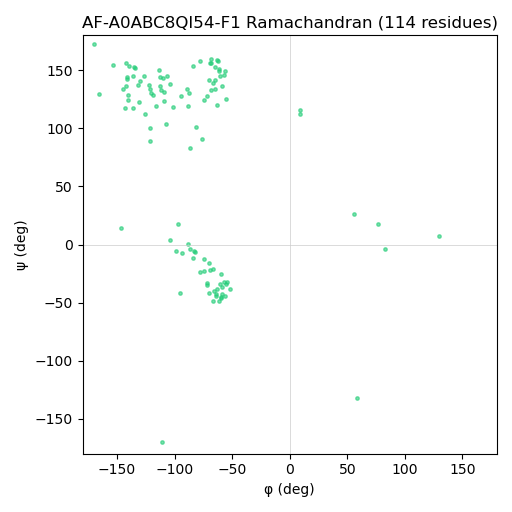85 ASN A O 1
ATOM 628 N N . ILE A 1 86 ? 4.710 1.189 7.920 1.00 94.69 86 ILE A N 1
ATOM 629 C CA . ILE A 1 86 ? 4.389 -0.131 8.473 1.00 94.69 86 ILE A CA 1
ATOM 630 C C . ILE A 1 86 ? 5.577 -1.104 8.450 1.00 94.69 86 ILE A C 1
ATOM 632 O O . ILE A 1 86 ? 5.375 -2.307 8.587 1.00 94.69 86 ILE A O 1
ATOM 636 N N . ARG A 1 87 ? 6.823 -0.624 8.305 1.00 94.12 87 ARG A N 1
ATOM 637 C CA . ARG A 1 87 ? 8.024 -1.493 8.286 1.00 94.12 87 ARG A CA 1
ATOM 638 C C . ARG A 1 87 ? 8.159 -2.359 9.542 1.00 94.12 87 ARG A C 1
ATOM 640 O O . ARG A 1 87 ? 8.637 -3.480 9.463 1.00 94.12 87 ARG A O 1
ATOM 647 N N . ALA A 1 88 ? 7.705 -1.873 10.697 1.00 93.88 88 ALA A N 1
ATOM 648 C CA . ALA A 1 88 ? 7.721 -2.654 11.936 1.00 93.88 88 ALA A CA 1
ATOM 649 C C . ALA A 1 88 ? 6.705 -3.814 11.944 1.00 93.88 88 ALA A C 1
ATOM 651 O O . ALA A 1 88 ? 6.803 -4.704 12.784 1.00 93.88 88 ALA A O 1
ATOM 652 N N . LEU A 1 89 ? 5.730 -3.806 11.027 1.00 93.69 89 LEU A N 1
ATOM 653 C CA . LEU A 1 89 ? 4.704 -4.843 10.897 1.00 93.69 89 LEU A CA 1
ATOM 654 C C . LEU A 1 89 ? 5.085 -5.926 9.876 1.00 93.69 89 LEU A C 1
ATOM 656 O O . LEU A 1 89 ? 4.381 -6.928 9.755 1.00 93.69 89 LEU A O 1
ATOM 660 N N . THR A 1 90 ? 6.179 -5.749 9.131 1.00 92.06 90 THR A N 1
ATOM 661 C CA . THR A 1 90 ? 6.654 -6.737 8.158 1.00 92.06 90 THR A CA 1
ATOM 662 C C . THR A 1 90 ? 7.606 -7.733 8.817 1.00 92.06 90 THR A C 1
ATOM 664 O O . THR A 1 90 ? 8.534 -7.343 9.517 1.00 92.06 90 THR A O 1
ATOM 667 N N . SER A 1 91 ? 7.414 -9.030 8.561 1.00 89.94 91 SER A N 1
ATOM 668 C CA . SER A 1 91 ? 8.290 -10.098 9.076 1.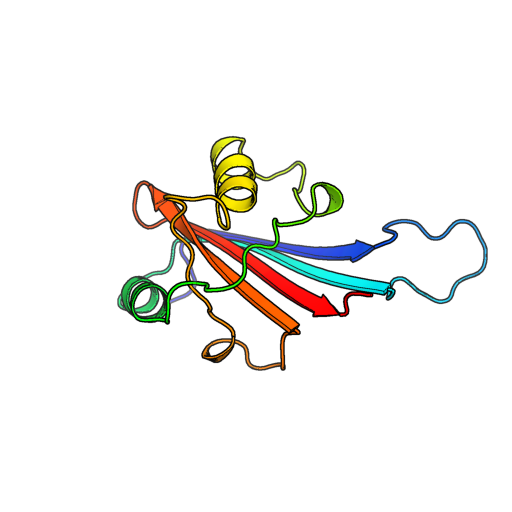00 89.94 91 SER A CA 1
ATOM 669 C C . SER A 1 91 ? 9.642 -10.186 8.362 1.00 89.94 91 SER A C 1
ATOM 671 O O . SER A 1 91 ? 10.602 -10.709 8.919 1.00 89.94 91 SER A O 1
ATOM 673 N N . GLN A 1 92 ? 9.715 -9.678 7.133 1.00 88.38 92 GLN A N 1
ATOM 674 C CA . GLN A 1 92 ? 10.946 -9.514 6.365 1.00 88.38 92 GLN A CA 1
ATOM 675 C C . GLN A 1 92 ? 11.316 -8.034 6.331 1.00 88.38 92 GLN A C 1
ATOM 677 O O . GLN A 1 92 ? 10.428 -7.182 6.274 1.00 88.38 92 GLN A O 1
ATOM 682 N N . ALA A 1 93 ? 12.614 -7.727 6.346 1.00 87.69 93 ALA A N 1
ATOM 683 C CA . ALA A 1 93 ? 13.080 -6.350 6.247 1.00 87.69 93 ALA A CA 1
ATOM 684 C C . ALA A 1 93 ? 12.670 -5.750 4.891 1.00 87.69 93 ALA A C 1
ATOM 686 O O . ALA A 1 93 ? 13.058 -6.254 3.839 1.00 87.69 93 ALA A O 1
ATOM 687 N N . ALA A 1 94 ? 11.884 -4.675 4.926 1.00 91.00 94 ALA A N 1
ATOM 688 C CA . ALA A 1 94 ? 11.490 -3.910 3.749 1.00 91.00 94 ALA A CA 1
ATOM 689 C C . ALA A 1 94 ? 12.282 -2.596 3.688 1.00 91.00 94 ALA A C 1
ATOM 691 O O . ALA A 1 94 ? 12.427 -1.909 4.705 1.00 91.00 94 ALA A O 1
ATOM 692 N N . LYS A 1 95 ? 12.745 -2.211 2.492 1.00 89.50 95 LYS A N 1
ATOM 693 C CA . LYS A 1 95 ? 13.363 -0.898 2.238 1.00 89.50 95 LYS A CA 1
ATOM 694 C C . LYS A 1 95 ? 12.361 0.209 2.565 1.00 89.50 95 LYS A C 1
ATOM 696 O O . LYS A 1 95 ? 12.671 1.133 3.321 1.00 89.50 95 LYS A O 1
ATOM 701 N N . ARG A 1 96 ? 11.121 0.043 2.096 1.00 91.44 96 ARG A N 1
ATOM 702 C CA . ARG A 1 96 ? 9.986 0.937 2.352 1.00 91.44 96 ARG A CA 1
ATOM 703 C C . ARG A 1 96 ? 8.715 0.110 2.520 1.00 91.44 96 ARG A C 1
ATOM 705 O O . ARG A 1 96 ? 8.481 -0.820 1.766 1.00 91.44 96 ARG A O 1
ATOM 712 N N . ALA A 1 97 ? 7.882 0.433 3.502 1.00 93.81 97 ALA A N 1
ATOM 713 C CA . ALA A 1 97 ? 6.590 -0.222 3.677 1.00 93.81 97 ALA A CA 1
ATOM 714 C C . ALA A 1 97 ? 5.575 0.806 4.154 1.00 93.81 97 ALA A C 1
ATOM 716 O O . ALA A 1 97 ? 5.748 1.400 5.222 1.00 93.81 97 ALA A O 1
ATOM 717 N N . ILE A 1 98 ? 4.543 1.034 3.349 1.00 94.62 98 ILE A N 1
ATOM 718 C CA . ILE A 1 98 ? 3.539 2.056 3.608 1.00 94.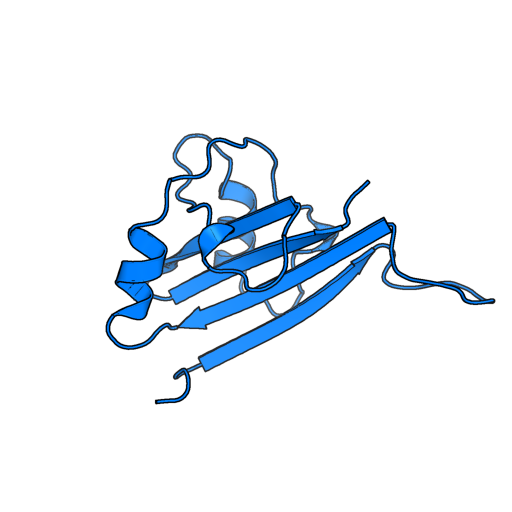62 98 ILE A CA 1
ATOM 719 C C . ILE A 1 98 ? 2.132 1.471 3.584 1.00 94.62 98 ILE A C 1
ATOM 721 O O . ILE A 1 98 ? 1.821 0.577 2.796 1.00 94.62 98 ILE A O 1
ATOM 725 N N . ALA A 1 99 ? 1.286 2.014 4.450 1.00 94.94 99 ALA A N 1
ATOM 726 C CA . ALA A 1 99 ? -0.150 1.802 4.447 1.00 94.94 99 ALA A CA 1
ATOM 727 C C . ALA A 1 99 ? -0.850 3.144 4.274 1.00 94.94 99 ALA A C 1
ATOM 729 O O . ALA A 1 99 ? -0.554 4.104 4.991 1.00 94.94 99 ALA A O 1
ATOM 730 N N . VAL A 1 100 ? -1.787 3.204 3.338 1.00 95.00 100 VAL A N 1
ATOM 731 C CA . VAL A 1 100 ? -2.580 4.396 3.052 1.00 95.00 100 VAL A CA 1
ATOM 732 C C . VAL A 1 100 ? -4.035 4.066 3.378 1.00 95.00 100 VAL A C 1
ATOM 734 O O . VAL A 1 100 ? -4.573 3.117 2.799 1.00 95.00 100 VAL A O 1
ATOM 737 N N . PRO A 1 101 ? -4.670 4.778 4.325 1.00 93.56 101 PRO A N 1
ATOM 738 C CA . PRO A 1 101 ? -6.076 4.576 4.610 1.00 93.56 101 PRO A CA 1
ATOM 739 C C . PRO A 1 101 ? -6.917 5.094 3.447 1.00 93.56 101 PRO A C 1
ATOM 741 O O . PRO A 1 101 ? -6.647 6.148 2.868 1.00 93.56 101 PRO A O 1
ATOM 744 N N . LEU A 1 102 ? -7.975 4.355 3.165 1.00 90.38 102 LEU A N 1
ATOM 745 C CA . LEU A 1 102 ? -9.062 4.719 2.273 1.00 90.38 102 LEU A CA 1
ATOM 746 C C . LEU A 1 102 ? -10.331 4.944 3.115 1.00 90.38 102 LEU A C 1
ATOM 748 O O . LEU A 1 102 ? -10.298 5.005 4.349 1.00 90.38 102 LEU A O 1
ATOM 752 N N . ASN A 1 103 ? -11.476 5.082 2.451 1.00 80.69 103 ASN A N 1
ATOM 753 C CA . ASN A 1 103 ? -12.766 5.201 3.125 1.00 80.69 103 ASN A CA 1
ATOM 754 C C . ASN A 1 103 ? -13.162 3.877 3.815 1.00 80.69 103 ASN A C 1
ATOM 756 O O . ASN A 1 103 ? -12.666 2.807 3.479 1.00 80.69 103 ASN A O 1
ATOM 760 N N . ALA A 1 104 ? -14.076 3.944 4.790 1.00 78.81 104 ALA A N 1
ATOM 761 C CA . ALA A 1 104 ? -14.712 2.770 5.411 1.00 78.81 104 ALA A CA 1
ATOM 762 C C . ALA A 1 104 ? -13.760 1.712 6.030 1.00 78.81 104 ALA A C 1
ATOM 764 O O . ALA A 1 104 ? -14.135 0.546 6.162 1.00 78.81 104 ALA A O 1
ATOM 765 N N . GLY A 1 105 ? -12.550 2.107 6.448 1.00 85.19 105 GLY A N 1
ATOM 766 C CA . GLY A 1 105 ? -11.577 1.192 7.064 1.00 85.19 105 GLY A CA 1
ATOM 767 C C . GLY A 1 105 ? -10.858 0.284 6.064 1.00 85.19 105 GLY A C 1
ATOM 768 O O . GLY A 1 105 ? -10.296 -0.739 6.454 1.00 85.19 105 GLY A O 1
ATOM 769 N N . GLU A 1 106 ? -10.893 0.632 4.780 1.00 92.25 106 GLU A N 1
ATOM 770 C CA . GLU A 1 106 ? -10.089 0.002 3.737 1.00 92.25 106 GLU A CA 1
ATOM 771 C C . GLU A 1 106 ? -8.697 0.626 3.681 1.00 92.25 106 GLU A C 1
ATOM 773 O O . GLU A 1 106 ? -8.497 1.778 4.065 1.00 92.25 106 GLU A O 1
ATOM 778 N N . TRP A 1 107 ? -7.724 -0.146 3.209 1.00 94.38 107 TRP A N 1
ATOM 779 C CA . TRP A 1 107 ? -6.337 0.283 3.110 1.00 94.38 107 TRP A CA 1
ATOM 780 C C . TRP A 1 107 ? -5.713 -0.243 1.835 1.00 94.38 107 TRP A C 1
ATOM 782 O O . TRP A 1 107 ? -5.945 -1.390 1.452 1.00 94.38 107 TRP A O 1
ATOM 792 N N . VAL A 1 108 ? -4.845 0.567 1.242 1.00 95.06 108 VAL A N 1
ATOM 793 C CA . VAL A 1 108 ? -3.912 0.106 0.221 1.00 95.06 108 VAL A CA 1
ATOM 794 C C . VAL A 1 108 ? -2.503 0.106 0.801 1.00 95.06 108 VAL A C 1
ATOM 796 O O . VAL A 1 108 ? -2.069 1.056 1.457 1.00 95.06 108 VAL A O 1
ATOM 799 N N . LEU A 1 109 ? -1.810 -1.009 0.616 1.00 95.06 109 LEU A N 1
ATOM 800 C CA . LEU A 1 109 ? -0.463 -1.250 1.093 1.00 95.06 109 LEU A CA 1
ATOM 801 C C . LEU A 1 109 ? 0.497 -1.291 -0.085 1.00 95.06 109 LEU A C 1
ATOM 803 O O . LEU A 1 109 ? 0.191 -1.858 -1.136 1.00 95.06 109 LEU A O 1
ATOM 807 N N . TYR A 1 110 ? 1.686 -0.757 0.147 1.00 95.12 110 TYR A N 1
ATOM 808 C CA . TYR A 1 110 ? 2.814 -0.872 -0.758 1.00 95.12 110 TYR A CA 1
ATOM 809 C C . TYR A 1 110 ? 4.067 -1.192 0.057 1.00 95.12 110 TYR A C 1
ATOM 811 O O . TYR A 1 110 ? 4.464 -0.418 0.930 1.00 95.12 110 TYR A O 1
ATOM 819 N N . ILE A 1 111 ? 4.670 -2.352 -0.195 1.00 94.69 111 ILE A N 1
ATOM 820 C CA . ILE A 1 111 ? 5.831 -2.855 0.543 1.00 94.69 111 ILE A CA 1
ATOM 821 C C . ILE A 1 111 ? 6.932 -3.186 -0.446 1.00 94.69 111 ILE A C 1
ATOM 823 O O . ILE A 1 111 ? 6.822 -4.129 -1.211 1.00 94.69 111 ILE A O 1
ATOM 827 N N . GLU A 1 112 ? 8.005 -2.422 -0.405 1.00 92.00 112 GLU A N 1
ATOM 828 C CA . GLU A 1 112 ? 9.174 -2.522 -1.262 1.00 92.00 112 GLU A CA 1
ATOM 829 C C . GLU A 1 112 ? 10.306 -3.226 -0.514 1.00 92.00 112 GLU A C 1
ATOM 831 O O . GLU A 1 112 ? 10.792 -2.748 0.515 1.00 92.00 112 GLU A O 1
ATOM 836 N N . TYR A 1 113 ? 10.725 -4.372 -1.042 1.00 87.81 113 TYR A N 1
ATOM 837 C CA . TYR A 1 113 ? 11.785 -5.201 -0.469 1.00 87.81 113 TYR A CA 1
ATOM 838 C C . TYR A 1 113 ? 13.140 -4.907 -1.105 1.00 87.81 113 TYR A C 1
ATOM 840 O O . TYR A 1 113 ? 14.143 -4.798 -0.405 1.00 87.81 113 TYR A O 1
ATOM 848 N N . VAL A 1 114 ? 13.153 -4.739 -2.426 1.00 83.25 114 VAL A N 1
ATOM 849 C CA . VAL A 1 114 ? 14.341 -4.419 -3.221 1.00 83.25 114 VAL A CA 1
ATOM 850 C C . VAL A 1 114 ? 13.977 -3.256 -4.133 1.00 83.25 114 VAL A C 1
ATOM 852 O O .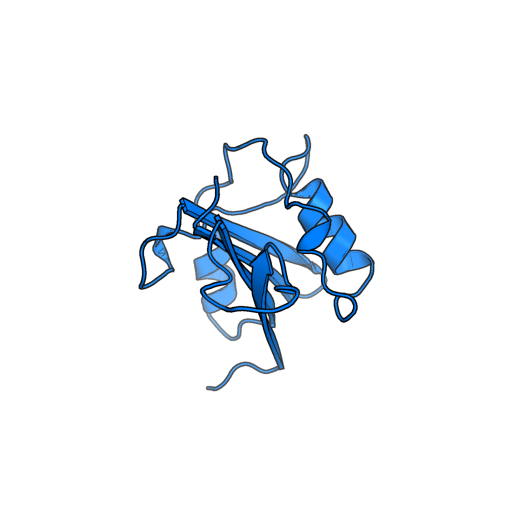 VAL A 1 114 ? 12.876 -3.245 -4.679 1.00 83.25 114 VAL A O 1
ATOM 855 N N . ALA A 1 115 ? 14.873 -2.284 -4.272 1.00 71.31 115 ALA A N 1
ATOM 856 C CA . ALA A 1 115 ? 14.799 -1.226 -5.275 1.00 71.31 115 ALA A CA 1
ATOM 857 C C . ALA A 1 115 ? 16.222 -0.722 -5.580 1.00 71.31 115 ALA A C 1
ATOM 859 O O . ALA A 1 115 ? 17.051 -0.796 -4.659 1.00 71.31 115 ALA A O 1
ATOM 860 N N . PRO A 1 116 ? 16.479 -0.161 -6.779 1.00 65.25 116 PRO A N 1
ATOM 861 C CA . PRO A 1 116 ? 17.786 0.369 -7.171 1.00 65.25 116 PRO A CA 1
ATOM 862 C C . PRO A 1 116 ? 18.340 1.437 -6.217 1.00 65.25 116 PRO A C 1
ATOM 864 O O . PRO A 1 116 ? 17.549 2.059 -5.455 1.00 65.25 116 PRO A O 1
#

pLDDT: mean 83.69, std 13.74, range [39.0, 95.25]

Radius of gyration: 14.4 Å; Cα contacts (8 Å, |Δi|>4): 213; chains: 1; bounding box: 32×33×40 Å

Secondary structure (DSSP, 8-state):
---S-EEEEEEEESS---SS-----SEEEEEEEE---TTHHHHHHTSPBP---PPPPGGGS-TTS-HHHHHHHHHTTSTT---EE-GGG-SS--SEEEEEE-GGG-EEEEEEEE--

Foldseek 3Di:
DDFPDKDKDWAFPPNDDPDDDDDRAQWIKMKMKGQDDDCVLVVQVPAAQDPDLDADDPVPQDPPDDPQLSVLRRCCNPVVRTKGFCQVVDPARFPGKIWGDDPPRMIIIMTIRHHD